Protein AF-A0A9D5KJ02-F1 (afdb_monomer_lite)

Radius of gyration: 25.29 Å; chains: 1; bounding box: 51×35×65 Å

Foldseek 3Di:
DLVVLVVVLCVVCDVPRDDLVSLQVNLVVSCVVVVPPPVVSVVSSVVSSVVVVVVVVVVVVVVVVVVVVVVVVDPDDDPVRVVVVVVVVVVVVVVVVD

Structure (mmCIF, N/CA/C/O backbone):
data_AF-A0A9D5KJ02-F1
#
_entry.id   AF-A0A9D5KJ02-F1
#
loop_
_atom_site.group_PDB
_atom_site.id
_atom_site.type_symbol
_atom_site.label_atom_id
_atom_site.label_alt_id
_atom_site.label_comp_id
_atom_site.label_asym_id
_atom_site.label_entity_id
_atom_site.label_seq_id
_atom_site.pdbx_PDB_ins_code
_atom_site.Cartn_x
_atom_site.Cartn_y
_atom_site.Cartn_z
_atom_site.occupancy
_atom_site.B_iso_or_equiv
_atom_site.auth_seq_id
_atom_site.auth_comp_id
_atom_site.auth_asym_id
_atom_site.auth_atom_id
_atom_site.pdbx_PDB_model_num
ATOM 1 N N . MET A 1 1 ? 13.153 -14.742 -26.625 1.00 54.66 1 MET A N 1
ATOM 2 C CA . MET A 1 1 ? 14.318 -14.823 -25.707 1.00 54.66 1 MET A CA 1
ATOM 3 C C . MET A 1 1 ? 14.274 -13.736 -24.640 1.00 54.66 1 MET A C 1
ATOM 5 O O . MET A 1 1 ? 14.249 -14.079 -23.469 1.00 54.66 1 MET A O 1
ATOM 9 N N . PHE A 1 2 ? 14.161 -12.462 -25.020 1.00 68.62 2 PHE A N 1
ATOM 10 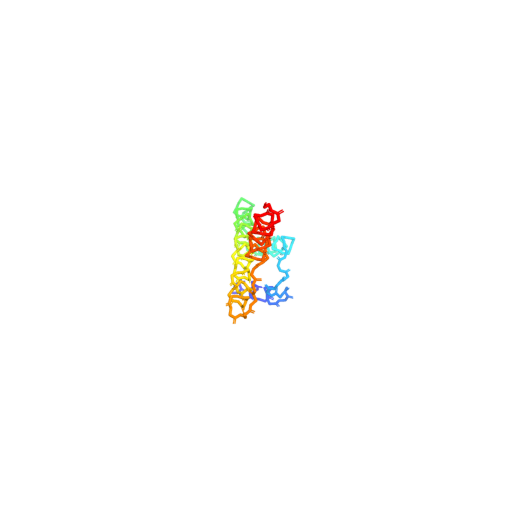C CA . PHE A 1 2 ? 14.019 -11.331 -24.094 1.00 68.62 2 PHE A CA 1
ATOM 11 C C . PHE A 1 2 ? 12.920 -11.505 -23.026 1.00 68.62 2 PHE A C 1
ATOM 13 O O . PHE A 1 2 ? 13.154 -11.345 -21.832 1.00 68.62 2 PHE A O 1
ATOM 20 N N . GLU A 1 3 ? 11.741 -11.951 -23.456 1.00 64.38 3 GLU A N 1
ATOM 21 C CA . GLU A 1 3 ? 10.581 -12.161 -22.584 1.00 64.38 3 GLU A CA 1
ATOM 22 C C . GLU A 1 3 ? 10.807 -13.256 -21.520 1.00 64.38 3 GLU A C 1
ATOM 24 O O . GLU A 1 3 ? 10.295 -13.176 -20.405 1.00 64.38 3 GLU A O 1
ATOM 29 N N . ALA A 1 4 ? 11.612 -14.275 -21.842 1.00 75.44 4 ALA A N 1
ATOM 30 C CA . ALA A 1 4 ? 11.948 -15.358 -20.919 1.00 75.44 4 ALA A CA 1
ATOM 31 C C . ALA A 1 4 ? 12.955 -14.897 -19.854 1.00 75.44 4 ALA A C 1
ATOM 33 O O . ALA A 1 4 ? 12.834 -15.275 -18.692 1.00 75.44 4 ALA A O 1
ATOM 34 N N . VAL A 1 5 ? 13.902 -14.032 -20.234 1.00 69.75 5 VAL A N 1
ATOM 35 C CA . VAL A 1 5 ? 14.862 -13.413 -19.307 1.00 69.75 5 VAL A CA 1
ATOM 36 C C . VAL A 1 5 ? 14.147 -12.455 -18.355 1.00 69.75 5 VAL A C 1
ATOM 38 O O . VAL A 1 5 ? 14.402 -12.498 -17.154 1.00 69.75 5 VAL A O 1
ATOM 41 N N . GLN A 1 6 ? 13.195 -11.659 -18.857 1.00 62.16 6 GLN A N 1
ATOM 42 C CA . GLN A 1 6 ? 12.334 -10.830 -18.009 1.00 62.16 6 GLN A CA 1
ATOM 43 C C . GLN A 1 6 ? 11.552 -11.681 -17.005 1.00 62.16 6 GLN A C 1
ATOM 45 O O . GLN A 1 6 ? 11.619 -11.421 -15.806 1.00 62.16 6 GLN A O 1
ATOM 50 N N . LYS A 1 7 ? 10.868 -12.738 -17.463 1.00 65.56 7 LYS A N 1
ATOM 51 C CA . LYS A 1 7 ? 10.101 -13.635 -16.581 1.00 65.56 7 LYS A CA 1
ATOM 52 C C . LYS A 1 7 ? 10.982 -14.319 -15.530 1.00 65.56 7 LYS A C 1
ATOM 54 O O . LYS A 1 7 ? 10.591 -14.378 -14.368 1.00 65.56 7 LYS A O 1
ATOM 59 N N . ALA A 1 8 ? 12.181 -14.772 -15.897 1.00 72.31 8 ALA A N 1
ATOM 60 C CA . ALA A 1 8 ? 13.131 -15.384 -14.966 1.00 72.31 8 ALA A CA 1
ATOM 61 C C . ALA A 1 8 ? 13.668 -14.387 -13.921 1.00 72.31 8 ALA A C 1
ATOM 63 O O . ALA A 1 8 ? 13.796 -14.728 -12.743 1.00 72.31 8 ALA A O 1
ATOM 64 N N . ALA A 1 9 ? 13.941 -13.143 -14.329 1.00 65.19 9 ALA A N 1
ATOM 65 C CA . ALA A 1 9 ? 14.371 -12.081 -13.424 1.00 65.19 9 ALA A CA 1
ATOM 66 C C . ALA A 1 9 ? 13.263 -11.704 -12.426 1.00 65.19 9 ALA A C 1
ATOM 68 O O . ALA A 1 9 ? 13.521 -11.655 -11.224 1.00 65.19 9 ALA A O 1
ATOM 69 N N . PHE A 1 10 ? 12.022 -11.533 -12.896 1.00 62.97 10 PHE A N 1
ATOM 70 C CA . PHE A 1 10 ? 10.864 -11.281 -12.030 1.00 62.97 10 PHE A CA 1
ATOM 71 C C . PHE A 1 10 ? 10.585 -12.445 -11.067 1.00 62.97 10 PHE A C 1
ATOM 73 O O . PHE A 1 10 ? 10.222 -12.212 -9.916 1.00 62.97 10 PHE A O 1
ATOM 80 N N . ALA A 1 11 ? 10.811 -13.690 -11.499 1.00 68.88 11 ALA A N 1
ATOM 81 C CA . ALA A 1 11 ? 10.661 -14.867 -10.647 1.00 68.88 11 ALA A CA 1
ATOM 82 C C . ALA A 1 11 ? 11.746 -14.963 -9.557 1.00 68.88 11 ALA A C 1
ATOM 84 O O . ALA A 1 11 ? 11.447 -15.370 -8.439 1.00 68.88 11 ALA A O 1
ATOM 85 N N . THR A 1 12 ? 12.987 -14.557 -9.857 1.00 64.94 12 THR A N 1
ATOM 86 C CA . THR A 1 12 ? 14.128 -14.646 -8.921 1.00 64.94 12 THR A CA 1
ATOM 87 C C . THR A 1 12 ? 14.074 -13.578 -7.827 1.00 64.94 12 THR A C 1
ATOM 89 O O . THR A 1 12 ? 14.499 -13.818 -6.703 1.00 64.94 12 THR A O 1
ATOM 92 N N . VAL A 1 13 ? 13.545 -12.395 -8.140 1.00 63.44 13 VAL A N 1
ATOM 93 C CA . VAL A 1 13 ? 13.403 -11.291 -7.174 1.00 63.44 13 VAL A CA 1
ATOM 94 C C . VAL A 1 13 ? 12.198 -11.503 -6.250 1.00 63.44 13 VAL A C 1
ATOM 96 O O . VAL A 1 13 ? 12.152 -10.950 -5.157 1.00 63.44 13 VAL A O 1
ATOM 99 N N . GLY A 1 14 ? 11.251 -12.354 -6.650 1.00 61.56 14 GLY A N 1
ATOM 100 C CA . GLY A 1 14 ? 9.999 -12.559 -5.936 1.00 61.56 14 GLY A CA 1
ATOM 101 C C . GLY A 1 14 ? 9.035 -11.390 -6.149 1.00 61.56 14 GLY A C 1
ATOM 102 O O . GLY A 1 14 ? 9.424 -10.223 -6.201 1.00 61.56 14 GLY A O 1
ATOM 103 N N . LEU A 1 15 ? 7.740 -11.700 -6.251 1.00 56.84 15 LEU A N 1
ATOM 104 C CA . LEU A 1 15 ? 6.686 -10.724 -6.568 1.00 56.84 15 LEU A CA 1
ATOM 105 C C . LEU A 1 15 ? 6.536 -9.592 -5.527 1.00 56.84 15 LEU A C 1
ATOM 107 O O . LEU A 1 15 ? 5.860 -8.610 -5.808 1.00 56.84 15 LEU A O 1
ATOM 111 N N . GLY A 1 16 ? 7.173 -9.703 -4.354 1.00 58.59 16 GLY A N 1
ATOM 112 C CA . GLY A 1 16 ? 7.123 -8.707 -3.276 1.00 58.59 16 GLY A CA 1
ATOM 113 C C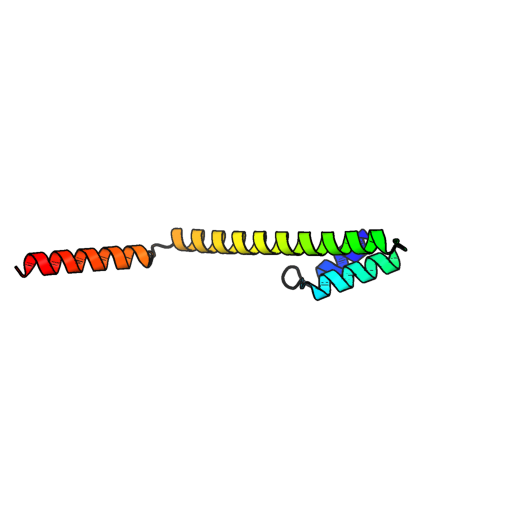 . GLY A 1 16 ? 8.401 -7.884 -3.050 1.00 58.59 16 GLY A C 1
ATOM 114 O O . GLY A 1 16 ? 8.373 -6.985 -2.218 1.00 58.59 16 GLY A O 1
ATOM 115 N N . PHE A 1 17 ? 9.507 -8.164 -3.754 1.00 57.25 17 PHE A N 1
ATOM 116 C CA . PHE A 1 17 ? 10.831 -7.559 -3.491 1.00 57.25 17 PHE A CA 1
ATOM 117 C C . PHE A 1 17 ? 11.398 -6.758 -4.678 1.00 57.25 17 PHE A C 1
ATOM 119 O O . PHE A 1 17 ? 12.601 -6.513 -4.766 1.00 57.25 17 PHE A O 1
ATOM 126 N N . MET A 1 18 ? 10.541 -6.316 -5.603 1.00 65.25 18 MET A N 1
ATOM 127 C CA . MET A 1 18 ? 10.949 -5.393 -6.667 1.00 65.25 18 MET A CA 1
ATOM 128 C C . MET A 1 18 ? 11.252 -4.008 -6.074 1.00 65.25 18 MET A C 1
ATOM 130 O O . MET A 1 18 ? 10.346 -3.219 -5.814 1.00 65.25 18 MET A O 1
ATOM 134 N N . THR A 1 19 ? 12.533 -3.717 -5.837 1.00 74.06 19 THR A N 1
ATOM 135 C CA . THR A 1 19 ? 12.998 -2.375 -5.458 1.00 74.06 19 THR A CA 1
ATOM 136 C C . THR A 1 19 ? 13.407 -1.572 -6.691 1.00 74.06 19 THR A C 1
ATOM 138 O O . THR A 1 19 ? 13.678 -2.144 -7.753 1.00 74.06 19 THR A O 1
ATOM 141 N N . LYS A 1 20 ? 13.482 -0.241 -6.557 1.00 76.06 20 LYS A N 1
ATOM 142 C CA . LYS A 1 20 ? 13.916 0.649 -7.647 1.00 76.06 20 LYS A CA 1
ATOM 143 C C . LYS A 1 20 ? 15.291 0.248 -8.176 1.00 76.06 20 LYS A C 1
ATOM 145 O O . LYS A 1 20 ? 15.473 0.150 -9.384 1.00 76.06 20 LYS A O 1
ATOM 150 N N . GLU A 1 21 ? 16.212 -0.104 -7.284 1.00 75.88 21 GLU A N 1
ATOM 151 C CA . GLU A 1 21 ? 17.564 -0.554 -7.624 1.00 75.88 21 GLU A CA 1
ATOM 152 C C . GLU A 1 21 ? 17.534 -1.821 -8.485 1.00 75.88 21 GLU A C 1
ATOM 154 O O . GLU A 1 21 ? 18.295 -1.943 -9.446 1.00 75.88 21 GLU A O 1
ATOM 159 N N . LYS A 1 22 ? 16.626 -2.759 -8.182 1.00 76.19 22 LYS A N 1
ATOM 160 C CA . LYS A 1 22 ? 16.535 -4.018 -8.923 1.00 76.19 22 LYS A CA 1
ATOM 161 C C . LYS A 1 22 ? 15.871 -3.850 -10.285 1.00 76.19 22 LYS A C 1
ATOM 163 O O . LYS A 1 22 ? 16.309 -4.463 -11.260 1.00 76.19 22 LYS A O 1
ATOM 168 N N . VAL A 1 23 ? 14.855 -2.993 -10.367 1.00 78.12 23 VAL A N 1
ATOM 169 C CA . VAL A 1 23 ? 14.233 -2.584 -11.635 1.00 78.12 23 VAL A CA 1
ATOM 170 C C . VAL A 1 23 ? 15.260 -1.879 -12.521 1.00 78.12 23 VAL A C 1
ATOM 172 O O . VAL A 1 23 ? 15.359 -2.187 -13.710 1.00 78.12 23 VAL A O 1
ATOM 175 N N . GLU A 1 24 ? 16.091 -1.011 -11.938 1.00 79.94 24 GLU A N 1
ATOM 176 C CA . GLU A 1 24 ? 17.181 -0.361 -12.657 1.00 79.94 24 GLU A CA 1
ATOM 177 C C . GLU A 1 24 ? 18.230 -1.348 -13.175 1.00 79.94 24 GLU A C 1
ATOM 179 O O . GLU A 1 24 ? 18.665 -1.242 -14.320 1.00 79.94 24 GLU A O 1
ATOM 184 N N . GLU A 1 25 ? 18.655 -2.305 -12.348 1.00 81.19 25 GLU A N 1
ATOM 185 C CA . GLU A 1 25 ? 19.640 -3.323 -12.724 1.00 81.19 25 GLU A CA 1
ATOM 186 C C . GLU A 1 25 ? 19.144 -4.169 -13.908 1.00 81.19 25 GLU A C 1
ATOM 188 O O . GLU A 1 25 ? 19.871 -4.371 -14.886 1.00 81.19 25 GLU A O 1
ATOM 193 N N . ILE A 1 26 ? 17.883 -4.614 -13.853 1.00 79.62 26 ILE A N 1
ATOM 194 C CA . ILE A 1 26 ? 17.246 -5.387 -14.925 1.00 79.62 26 ILE A CA 1
ATOM 195 C C . ILE A 1 26 ? 17.136 -4.539 -16.193 1.00 79.62 26 ILE A C 1
ATOM 197 O O . ILE A 1 26 ? 17.516 -5.001 -17.269 1.00 79.62 26 ILE A O 1
ATOM 201 N N . GLY A 1 27 ? 16.677 -3.291 -16.076 1.00 79.75 27 GLY A N 1
ATOM 202 C CA . GLY A 1 27 ? 16.580 -2.375 -17.208 1.00 79.75 27 GLY A CA 1
ATOM 203 C C . GLY A 1 27 ? 17.938 -2.113 -17.865 1.00 79.75 27 GLY A C 1
ATOM 204 O O . GLY A 1 27 ? 18.066 -2.238 -19.081 1.00 79.75 27 GLY A O 1
ATOM 205 N N . LYS A 1 28 ? 18.992 -1.863 -17.078 1.00 82.00 28 LYS A N 1
ATOM 206 C CA . LYS A 1 28 ? 20.368 -1.682 -17.581 1.00 82.00 28 LYS A CA 1
ATOM 207 C C . LYS A 1 28 ? 20.893 -2.933 -18.292 1.00 82.00 28 LYS A C 1
ATOM 209 O O . LYS A 1 28 ? 21.518 -2.819 -19.347 1.00 82.00 28 LYS A O 1
ATOM 214 N N . LYS A 1 29 ? 20.617 -4.128 -17.758 1.00 80.94 29 LYS A N 1
ATOM 215 C CA . LYS A 1 29 ? 21.005 -5.404 -18.385 1.00 80.94 29 LYS A CA 1
ATOM 216 C C . LYS A 1 29 ? 20.316 -5.601 -19.737 1.00 80.94 29 LYS A C 1
ATOM 218 O O . LYS A 1 29 ? 20.971 -5.935 -20.719 1.00 80.94 29 LYS A O 1
ATOM 223 N N . ILE A 1 30 ? 19.023 -5.305 -19.791 1.00 79.00 30 ILE A N 1
ATOM 224 C CA . ILE A 1 30 ? 18.194 -5.332 -20.999 1.00 79.00 30 ILE A CA 1
ATOM 225 C C . ILE A 1 30 ? 18.737 -4.388 -22.078 1.00 79.00 30 ILE A C 1
ATOM 227 O O . ILE A 1 30 ? 18.919 -4.809 -23.217 1.00 79.00 30 ILE A O 1
ATOM 231 N N . ILE A 1 31 ? 19.046 -3.140 -21.720 1.00 82.31 31 ILE A N 1
ATOM 232 C CA . ILE A 1 31 ? 19.575 -2.126 -22.646 1.00 82.31 31 ILE A CA 1
ATOM 233 C C . ILE A 1 31 ? 20.904 -2.593 -23.249 1.00 82.31 31 ILE A C 1
ATOM 235 O O . ILE A 1 31 ? 21.117 -2.488 -24.459 1.00 82.31 31 ILE A O 1
ATOM 239 N N . LYS A 1 32 ? 21.771 -3.170 -22.407 1.00 80.81 32 LYS A N 1
ATOM 240 C CA . LYS A 1 32 ? 23.078 -3.704 -22.803 1.00 80.81 32 LYS A CA 1
ATOM 241 C C . LYS A 1 32 ? 22.960 -4.912 -23.737 1.00 80.81 32 LYS A C 1
ATOM 243 O O . LYS A 1 32 ? 23.709 -5.002 -24.706 1.00 80.81 32 LYS A O 1
ATOM 248 N N . GLU A 1 33 ? 22.041 -5.835 -23.458 1.00 79.00 33 GLU A N 1
ATOM 249 C CA . GLU A 1 33 ? 21.839 -7.046 -24.266 1.00 79.00 33 GLU A CA 1
ATOM 250 C C . GLU A 1 33 ? 21.133 -6.755 -25.598 1.00 79.00 33 GLU A C 1
ATOM 252 O O . GLU A 1 33 ? 21.481 -7.344 -26.621 1.00 79.00 33 GLU A O 1
ATOM 257 N N . ALA A 1 34 ? 20.180 -5.822 -25.613 1.00 75.56 34 ALA A N 1
ATOM 258 C CA . ALA A 1 34 ? 19.390 -5.497 -26.798 1.00 75.56 34 ALA A CA 1
ATOM 259 C C . ALA A 1 34 ? 20.048 -4.455 -27.729 1.00 75.56 34 ALA A C 1
ATOM 261 O O . ALA A 1 34 ? 19.444 -4.089 -28.735 1.00 75.56 34 ALA A O 1
ATOM 262 N N . LYS A 1 35 ? 21.284 -4.007 -27.435 1.00 73.94 35 LYS A N 1
ATOM 263 C CA . LYS A 1 35 ? 22.024 -2.975 -28.199 1.00 73.94 35 LYS A CA 1
ATOM 264 C C . LYS A 1 35 ? 21.170 -1.734 -28.494 1.00 73.94 35 LYS A C 1
ATOM 266 O O . LYS A 1 35 ? 21.223 -1.168 -29.583 1.00 73.94 35 LYS A O 1
ATOM 271 N N . VAL A 1 36 ? 20.358 -1.349 -27.517 1.00 76.25 36 VAL A N 1
ATOM 272 C CA . VAL A 1 36 ? 19.447 -0.208 -27.618 1.00 76.25 36 VAL A CA 1
ATOM 273 C C . VAL A 1 36 ? 20.272 1.076 -27.556 1.00 76.25 36 VAL A C 1
ATOM 275 O O . VAL A 1 36 ? 21.269 1.131 -26.832 1.00 76.25 36 VAL A O 1
ATOM 278 N N . SER A 1 37 ? 19.881 2.109 -28.305 1.00 80.44 37 SER A N 1
ATOM 279 C CA . SER A 1 37 ? 20.549 3.411 -28.208 1.00 80.44 37 SER A CA 1
ATOM 280 C C . SER A 1 37 ? 20.432 3.976 -26.782 1.00 80.44 37 SER A C 1
ATOM 282 O O . SER A 1 37 ? 19.452 3.707 -26.085 1.00 80.44 37 SER A O 1
ATOM 284 N N . GLU A 1 38 ? 21.398 4.782 -26.325 1.00 77.94 38 GLU A N 1
ATOM 285 C CA . GLU A 1 38 ? 21.347 5.376 -24.973 1.00 77.94 38 GLU A CA 1
ATOM 286 C C . GLU A 1 38 ? 20.044 6.150 -24.720 1.00 77.94 38 GLU A C 1
ATOM 288 O O . GLU A 1 38 ? 19.472 6.080 -23.630 1.00 77.94 38 GLU A O 1
ATOM 293 N N . ALA A 1 39 ? 19.546 6.852 -25.740 1.00 83.31 39 ALA A N 1
ATOM 294 C CA . ALA A 1 39 ? 18.320 7.636 -25.655 1.00 83.31 39 ALA A CA 1
ATOM 295 C C . ALA A 1 39 ? 17.071 6.758 -25.458 1.00 83.31 39 ALA A C 1
ATOM 297 O O . ALA A 1 39 ? 16.211 7.076 -24.635 1.00 83.31 39 ALA A O 1
ATOM 298 N N . GLU A 1 40 ? 16.964 5.650 -26.192 1.00 79.38 40 GLU A N 1
ATOM 299 C CA . GLU A 1 40 ? 15.854 4.699 -26.059 1.00 79.38 40 GLU A CA 1
ATOM 300 C C . GLU A 1 40 ? 15.963 3.880 -24.771 1.00 79.38 40 GLU A C 1
ATOM 302 O O . GLU A 1 40 ? 14.955 3.639 -24.109 1.00 79.38 40 GLU A O 1
ATOM 307 N N . GLY A 1 41 ? 17.182 3.514 -24.368 1.00 82.81 41 GLY A N 1
ATOM 308 C CA . GLY A 1 41 ? 17.417 2.797 -23.124 1.00 82.81 41 GLY A CA 1
ATOM 309 C C . GLY A 1 41 ? 17.036 3.624 -21.899 1.00 82.81 41 GLY A C 1
ATOM 310 O O . GLY A 1 41 ? 16.355 3.123 -21.006 1.00 82.81 41 GLY A O 1
ATOM 311 N N . LYS A 1 42 ? 17.391 4.914 -21.882 1.00 84.56 42 LYS A N 1
ATOM 312 C CA . LYS A 1 42 ? 16.986 5.824 -20.805 1.00 84.56 42 LYS A CA 1
ATOM 313 C C . LYS A 1 42 ? 15.463 5.953 -20.714 1.00 84.56 42 LYS A C 1
ATOM 315 O O . LYS A 1 42 ? 14.909 5.779 -19.635 1.00 84.56 42 LYS A O 1
ATOM 320 N N . LYS A 1 43 ? 14.782 6.155 -21.850 1.00 87.44 43 LYS A N 1
ATOM 321 C CA . LYS A 1 43 ? 13.309 6.201 -21.898 1.00 87.44 43 LYS A CA 1
ATOM 322 C C . LYS A 1 43 ? 12.667 4.914 -21.379 1.00 87.44 43 LYS A C 1
ATOM 324 O O . LYS A 1 43 ? 11.696 4.979 -20.634 1.00 87.44 43 LYS A O 1
ATOM 329 N N . PHE A 1 44 ? 13.214 3.758 -21.753 1.00 84.50 44 PHE A N 1
ATOM 330 C CA . PHE A 1 44 ? 12.724 2.466 -21.282 1.00 84.50 44 PHE A CA 1
ATOM 331 C C . PHE A 1 44 ? 12.873 2.314 -19.764 1.00 84.50 44 PHE A C 1
ATOM 333 O O . PHE A 1 44 ? 11.938 1.871 -19.101 1.00 84.50 44 PHE A O 1
ATOM 340 N N . LEU A 1 45 ? 14.023 2.706 -19.207 1.00 85.12 45 LEU A N 1
ATOM 341 C CA . LEU A 1 45 ? 14.275 2.650 -17.767 1.00 85.12 45 LEU A CA 1
ATOM 342 C C . LEU A 1 45 ? 13.305 3.546 -16.989 1.00 85.12 45 LEU A C 1
ATOM 344 O O . LEU A 1 45 ? 12.705 3.097 -16.013 1.00 85.12 45 LEU A O 1
ATOM 348 N N . ASP A 1 46 ? 13.113 4.779 -17.462 1.00 87.50 46 ASP A N 1
ATOM 349 C CA . ASP A 1 46 ? 12.195 5.748 -16.859 1.00 87.50 46 ASP A CA 1
ATOM 350 C C . ASP A 1 46 ? 10.748 5.224 -16.880 1.00 87.50 46 ASP A C 1
ATOM 352 O O . ASP A 1 46 ? 10.025 5.315 -15.885 1.00 87.50 46 ASP A O 1
ATOM 356 N N . GLU A 1 47 ? 10.318 4.611 -17.989 1.00 86.69 47 GLU A N 1
ATOM 357 C CA . GLU A 1 47 ? 8.986 4.009 -18.089 1.00 86.69 47 GLU A CA 1
ATOM 358 C C . GLU A 1 47 ? 8.825 2.798 -17.157 1.00 86.69 47 GLU A C 1
ATOM 360 O O . GLU A 1 47 ? 7.774 2.636 -16.530 1.00 86.69 47 GLU A O 1
ATOM 365 N N . LEU A 1 48 ? 9.860 1.961 -17.041 1.00 84.19 48 LEU A N 1
ATOM 366 C CA . LEU A 1 48 ? 9.861 0.785 -16.173 1.00 84.19 48 LEU A CA 1
ATOM 367 C C . LEU A 1 48 ? 9.765 1.187 -14.694 1.00 84.19 48 LEU A C 1
ATOM 369 O O . LEU A 1 48 ? 8.981 0.600 -13.947 1.00 84.19 48 LEU A O 1
ATOM 373 N N . LEU A 1 49 ? 10.502 2.226 -14.293 1.00 84.75 49 LEU A N 1
ATOM 374 C CA . LEU A 1 49 ? 10.439 2.800 -12.949 1.00 84.75 49 LEU A CA 1
ATOM 375 C C . LEU A 1 49 ? 9.061 3.399 -12.655 1.00 84.75 49 LEU A C 1
ATOM 377 O O . LEU A 1 49 ? 8.477 3.092 -11.616 1.00 84.75 49 LEU A O 1
ATOM 381 N N . ARG A 1 50 ? 8.494 4.176 -13.586 1.00 88.44 50 ARG A N 1
ATOM 382 C CA . ARG A 1 50 ? 7.144 4.739 -13.427 1.00 88.44 50 ARG A CA 1
ATOM 383 C C . ARG A 1 50 ? 6.088 3.645 -13.255 1.00 88.44 50 ARG A C 1
ATOM 385 O O . ARG A 1 50 ? 5.273 3.718 -12.340 1.00 88.44 50 ARG A O 1
ATOM 392 N N . LYS A 1 51 ? 6.111 2.613 -14.105 1.00 85.44 51 LYS A N 1
ATOM 393 C CA . LYS A 1 51 ? 5.167 1.486 -14.010 1.00 85.44 51 LYS A CA 1
ATOM 394 C C . LYS A 1 51 ? 5.344 0.692 -12.718 1.00 85.44 51 LYS A C 1
ATOM 396 O O . LYS A 1 51 ? 4.355 0.218 -12.166 1.00 85.44 51 LYS A O 1
ATOM 401 N N . SER A 1 52 ? 6.576 0.561 -12.228 1.00 81.75 52 SER A N 1
ATOM 402 C CA . SER A 1 52 ? 6.849 -0.060 -10.931 1.00 81.75 52 SER A CA 1
ATOM 403 C C . SER A 1 52 ? 6.217 0.732 -9.782 1.00 81.75 52 SER A C 1
ATOM 405 O O . SER A 1 52 ? 5.590 0.135 -8.909 1.00 81.75 52 SER A O 1
ATOM 407 N N . ASP A 1 53 ? 6.342 2.062 -9.792 1.00 85.38 53 ASP A N 1
ATOM 408 C CA . ASP A 1 53 ? 5.740 2.929 -8.771 1.00 85.38 53 ASP A CA 1
ATOM 409 C C . ASP A 1 53 ? 4.199 2.864 -8.813 1.00 85.38 53 ASP A C 1
ATOM 411 O O . ASP A 1 53 ? 3.552 2.725 -7.775 1.00 85.38 53 ASP A O 1
ATOM 415 N N . GLU A 1 54 ? 3.596 2.861 -10.004 1.00 88.31 54 GLU A N 1
ATOM 416 C CA . GLU A 1 54 ? 2.142 2.697 -10.172 1.00 88.31 54 GLU A CA 1
ATOM 417 C C . GLU A 1 54 ? 1.640 1.336 -9.676 1.00 88.31 54 GLU A C 1
ATOM 419 O O . GLU A 1 54 ? 0.641 1.263 -8.955 1.00 88.31 54 GLU A O 1
ATOM 424 N N . ALA A 1 55 ? 2.346 0.254 -10.017 1.00 84.75 55 ALA A N 1
ATOM 425 C CA . ALA A 1 55 ? 2.013 -1.089 -9.555 1.00 84.75 55 ALA A CA 1
ATOM 426 C C . ALA A 1 55 ? 2.092 -1.199 -8.025 1.00 84.75 55 ALA A C 1
ATOM 428 O O . ALA A 1 55 ? 1.220 -1.809 -7.403 1.00 84.75 55 ALA A O 1
ATOM 429 N N . ARG A 1 56 ? 3.096 -0.560 -7.410 1.00 82.81 56 ARG A N 1
ATOM 430 C CA . ARG A 1 56 ? 3.238 -0.497 -5.953 1.00 82.81 56 ARG A CA 1
ATOM 431 C C . ARG A 1 56 ? 2.044 0.202 -5.301 1.00 82.81 56 ARG A C 1
ATOM 433 O O . ARG A 1 56 ? 1.450 -0.363 -4.387 1.00 82.81 56 ARG A O 1
ATOM 440 N N . LEU A 1 57 ? 1.661 1.386 -5.782 1.00 89.06 57 LEU A N 1
ATOM 441 C CA . LEU A 1 57 ? 0.521 2.135 -5.236 1.00 89.06 57 LEU A CA 1
ATOM 442 C C . LEU A 1 57 ? -0.798 1.363 -5.382 1.00 89.06 57 LEU A C 1
ATOM 444 O O . LEU A 1 57 ? -1.612 1.328 -4.458 1.00 89.06 57 LEU A O 1
ATOM 448 N N . ALA A 1 58 ? -1.007 0.699 -6.522 1.00 88.44 58 ALA A N 1
ATOM 449 C CA . ALA A 1 58 ? -2.180 -0.144 -6.738 1.00 88.44 58 ALA A CA 1
ATOM 450 C C . ALA A 1 58 ? -2.219 -1.344 -5.774 1.00 88.44 58 ALA A C 1
ATOM 452 O O . ALA A 1 58 ? -3.291 -1.702 -5.270 1.00 88.44 58 ALA A O 1
ATOM 453 N N . MET A 1 59 ? -1.061 -1.946 -5.484 1.00 88.75 59 MET A N 1
ATOM 454 C CA . MET A 1 59 ? -0.932 -3.023 -4.502 1.00 88.75 59 MET A CA 1
ATOM 455 C C . MET A 1 59 ? -1.229 -2.528 -3.081 1.00 88.75 59 MET A C 1
ATOM 457 O O . MET A 1 59 ? -2.026 -3.156 -2.386 1.00 88.75 59 MET A O 1
ATOM 461 N N . GLU A 1 60 ? -0.652 -1.394 -2.669 1.00 88.88 60 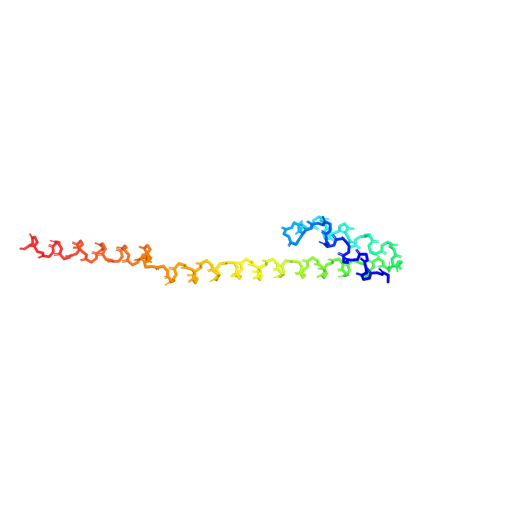GLU A N 1
ATOM 462 C CA . GLU A 1 60 ? -0.902 -0.772 -1.359 1.00 88.88 60 GLU A CA 1
ATOM 463 C C . GLU A 1 60 ? -2.394 -0.461 -1.172 1.00 88.88 60 GLU A C 1
ATOM 465 O O . GLU A 1 60 ? -2.990 -0.834 -0.159 1.00 8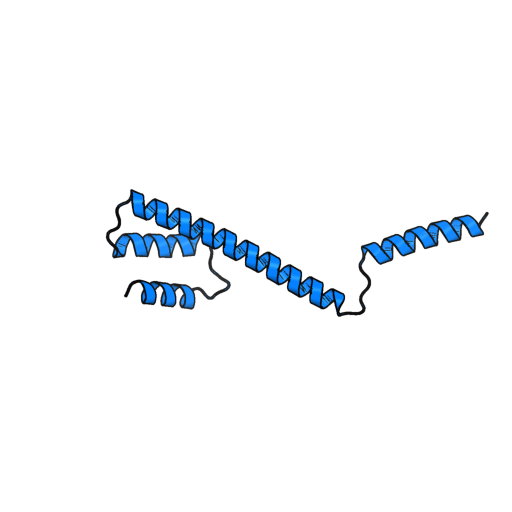8.88 60 GLU A O 1
ATOM 470 N N . LYS A 1 61 ? -3.041 0.125 -2.189 1.00 94.12 61 LYS A N 1
ATOM 471 C CA . LYS A 1 61 ? -4.488 0.371 -2.175 1.00 94.12 61 LYS A CA 1
ATOM 472 C C . LYS A 1 61 ? -5.285 -0.927 -2.044 1.00 94.12 61 LYS A C 1
ATOM 474 O O . LYS A 1 61 ? -6.197 -1.005 -1.228 1.00 94.12 61 LYS A O 1
ATOM 479 N N . SER A 1 62 ? -4.940 -1.951 -2.821 1.00 91.94 62 SER A N 1
ATOM 480 C CA . SER A 1 62 ? -5.650 -3.237 -2.795 1.00 91.94 62 SER A CA 1
ATOM 481 C C . SER A 1 62 ? -5.520 -3.943 -1.445 1.00 91.94 62 SER A C 1
ATOM 483 O O . SER A 1 62 ? -6.493 -4.527 -0.967 1.00 91.94 62 SER A O 1
ATOM 485 N N . ALA A 1 63 ? -4.342 -3.865 -0.819 1.00 92.19 63 ALA A N 1
ATOM 486 C CA . ALA A 1 63 ? -4.097 -4.392 0.516 1.00 92.19 63 ALA A CA 1
ATOM 487 C C . ALA A 1 63 ? -4.922 -3.643 1.574 1.00 92.19 63 ALA A C 1
ATOM 489 O O . ALA A 1 63 ? -5.628 -4.284 2.351 1.00 92.19 63 ALA A O 1
ATOM 490 N N . ASN A 1 64 ? -4.918 -2.305 1.549 1.00 93.25 64 ASN A N 1
ATOM 491 C CA . ASN A 1 64 ? -5.742 -1.489 2.446 1.00 93.25 64 ASN A CA 1
ATOM 492 C C . ASN A 1 64 ? -7.235 -1.785 2.275 1.00 93.25 64 ASN A C 1
ATOM 494 O O . ASN A 1 64 ? -7.938 -2.006 3.257 1.00 93.25 64 ASN A O 1
ATOM 498 N N . ASP A 1 65 ? -7.715 -1.865 1.034 1.00 94.50 65 ASP A N 1
ATOM 499 C CA . ASP A 1 65 ? -9.110 -2.189 0.742 1.00 94.50 65 ASP A CA 1
ATOM 500 C C . ASP A 1 65 ? -9.469 -3.603 1.245 1.00 94.50 65 ASP A C 1
ATOM 502 O O . ASP A 1 65 ? -10.580 -3.834 1.721 1.00 94.50 65 ASP A O 1
ATOM 506 N N . ALA A 1 66 ? -8.544 -4.566 1.165 1.00 93.19 66 ALA A N 1
ATOM 507 C CA . ALA A 1 66 ? -8.750 -5.914 1.692 1.00 93.19 66 ALA A CA 1
ATOM 508 C C . ALA A 1 66 ? -8.823 -5.941 3.224 1.00 93.19 66 ALA A C 1
ATOM 510 O O . ALA A 1 66 ? -9.716 -6.593 3.766 1.00 93.19 66 ALA A O 1
ATOM 511 N N . VAL A 1 67 ? -7.935 -5.213 3.907 1.00 92.81 67 VAL A N 1
ATOM 512 C CA . VAL A 1 67 ? -7.948 -5.080 5.371 1.00 92.81 67 VAL A CA 1
ATOM 513 C C . VAL A 1 67 ? -9.222 -4.377 5.834 1.00 92.81 67 VAL A C 1
ATOM 515 O O . VAL A 1 67 ? -9.902 -4.890 6.716 1.00 92.81 67 VAL A O 1
ATOM 518 N N . ASN A 1 68 ? -9.604 -3.269 5.196 1.00 88.56 68 ASN A N 1
ATOM 519 C CA . ASN A 1 68 ? -10.830 -2.543 5.526 1.00 88.56 68 ASN A CA 1
ATOM 520 C C . ASN A 1 68 ? -12.069 -3.431 5.369 1.00 88.56 68 ASN A C 1
ATOM 522 O O . ASN A 1 68 ? -12.871 -3.517 6.290 1.00 88.56 68 ASN A O 1
ATOM 526 N N . ARG A 1 69 ? -12.188 -4.178 4.262 1.00 89.75 69 ARG A N 1
ATOM 527 C CA . ARG A 1 69 ? -13.290 -5.139 4.077 1.00 89.75 69 ARG A CA 1
ATOM 528 C C . ARG A 1 69 ? -13.285 -6.266 5.106 1.00 89.75 69 ARG A C 1
ATOM 530 O O . ARG A 1 69 ? -14.346 -6.788 5.433 1.00 89.75 69 ARG A O 1
ATOM 537 N N . ALA A 1 70 ? -12.112 -6.709 5.556 1.00 90.25 70 ALA A N 1
ATOM 538 C CA . ALA A 1 70 ? -12.021 -7.716 6.607 1.00 90.25 70 ALA A CA 1
ATOM 539 C C . ALA A 1 70 ? -12.525 -7.145 7.938 1.00 90.25 70 ALA A C 1
ATOM 541 O O . ALA A 1 70 ? -13.360 -7.777 8.574 1.00 90.25 70 ALA A O 1
ATOM 542 N N . LEU A 1 71 ? -12.094 -5.933 8.298 1.00 87.44 71 LEU A N 1
ATOM 543 C CA . LEU A 1 71 ? -12.548 -5.231 9.498 1.00 87.44 71 LEU A CA 1
ATOM 544 C C . LEU A 1 71 ? -14.051 -4.935 9.464 1.00 87.44 71 LEU A C 1
ATOM 546 O O . LEU A 1 71 ? -14.708 -5.143 10.468 1.00 87.44 71 LEU A O 1
ATOM 550 N N . GLU A 1 72 ? -14.612 -4.541 8.318 1.00 85.50 72 GLU A N 1
ATOM 551 C CA . GLU A 1 72 ? -16.060 -4.323 8.151 1.00 85.50 72 GLU A CA 1
ATOM 552 C C . GLU A 1 72 ? -16.895 -5.597 8.328 1.00 85.50 72 GLU A C 1
ATOM 554 O O . GLU A 1 72 ? -18.057 -5.531 8.716 1.00 85.50 72 GLU A O 1
ATOM 559 N N . LYS A 1 73 ? -16.325 -6.765 8.013 1.00 87.75 73 LYS A N 1
ATOM 560 C CA . LYS A 1 73 ? -16.984 -8.063 8.226 1.00 87.75 73 LYS A CA 1
ATOM 561 C C . LY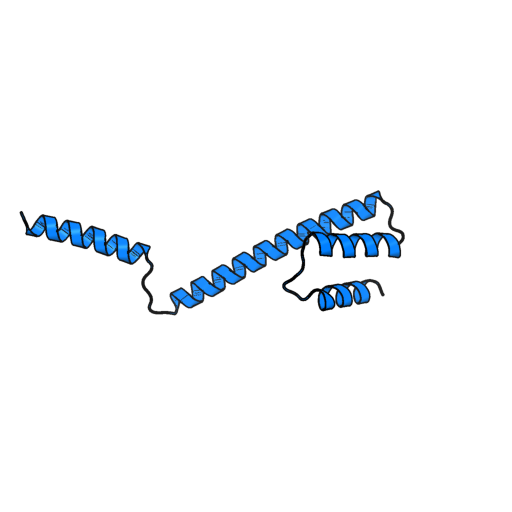S A 1 73 ? -16.856 -8.563 9.657 1.00 87.75 73 LYS A C 1
ATOM 563 O O . LYS A 1 73 ? -17.569 -9.491 10.035 1.00 87.75 73 LYS A O 1
ATOM 568 N N . MET A 1 74 ? -15.912 -8.020 10.415 1.00 81.94 74 MET A N 1
ATOM 569 C CA . MET A 1 74 ? -15.795 -8.296 11.834 1.00 81.94 74 MET A CA 1
ATOM 570 C C . MET A 1 74 ? -16.722 -7.332 12.576 1.00 81.94 74 MET A C 1
ATOM 572 O O . MET A 1 74 ? -16.840 -6.169 12.208 1.00 81.94 74 MET A O 1
ATOM 576 N N . ASP A 1 75 ? -17.386 -7.808 13.624 1.00 79.31 75 ASP A N 1
ATOM 577 C CA . ASP A 1 75 ? -18.266 -6.979 14.458 1.00 79.31 75 ASP A CA 1
ATOM 578 C C . ASP A 1 75 ? -17.427 -6.101 15.409 1.00 79.31 75 ASP A C 1
ATOM 580 O O . ASP A 1 75 ? -17.408 -6.283 16.626 1.00 79.31 75 ASP A O 1
ATOM 584 N N . VAL A 1 76 ? -16.601 -5.225 14.828 1.00 84.12 76 VAL A N 1
ATOM 585 C CA . VAL A 1 76 ? -15.634 -4.381 15.536 1.00 84.12 76 VAL A CA 1
ATOM 586 C C . VAL A 1 76 ? -15.966 -2.924 15.247 1.00 84.12 76 VAL A C 1
ATOM 588 O O . VAL A 1 76 ? -15.895 -2.472 14.106 1.00 84.12 76 VAL A O 1
ATOM 591 N N . ALA A 1 77 ? -16.305 -2.179 16.298 1.00 83.38 77 ALA A N 1
ATOM 592 C CA . ALA A 1 77 ? -16.611 -0.757 16.193 1.00 83.38 77 ALA A CA 1
ATOM 593 C C . ALA A 1 77 ? -15.378 0.051 15.764 1.00 83.38 77 ALA A C 1
ATOM 595 O O . ALA A 1 77 ? -14.264 -0.172 16.256 1.00 83.38 77 ALA A O 1
ATOM 596 N N . LYS A 1 78 ? -15.569 1.037 14.882 1.00 86.69 78 LYS A N 1
ATOM 597 C CA . LYS A 1 78 ? -14.496 1.962 14.509 1.00 86.69 78 LYS A CA 1
ATOM 598 C C . LYS A 1 78 ? -14.169 2.854 15.699 1.00 86.69 78 LYS A C 1
ATOM 600 O O . LYS A 1 78 ? -15.054 3.311 16.418 1.00 86.69 78 LYS A O 1
ATOM 605 N N . HIS A 1 79 ? -12.891 3.191 15.860 1.00 88.38 79 HIS A N 1
ATOM 606 C CA . HIS A 1 79 ? -12.451 4.097 16.925 1.00 88.38 79 HIS A CA 1
ATOM 607 C C . HIS A 1 79 ? -13.223 5.428 16.913 1.00 88.38 79 HIS A C 1
ATOM 609 O O . HIS A 1 79 ? -13.603 5.934 17.962 1.00 88.38 79 HIS A O 1
ATOM 615 N N . SER A 1 80 ? -13.504 5.980 15.728 1.00 88.50 80 SER A N 1
ATOM 616 C CA . SER A 1 80 ? -14.287 7.213 15.583 1.00 88.50 80 SER A CA 1
ATOM 617 C C . SER A 1 80 ? -15.714 7.088 16.122 1.00 88.50 80 SER A C 1
ATOM 619 O O . SER A 1 80 ? -16.203 8.018 16.749 1.00 88.50 80 SER A O 1
ATOM 621 N N . GLU A 1 81 ? -16.365 5.942 15.906 1.00 88.75 81 GLU A N 1
ATOM 622 C CA . GLU A 1 81 ? -17.724 5.681 16.398 1.00 88.75 81 GLU A CA 1
ATOM 623 C C . GLU A 1 81 ? -17.728 5.580 17.927 1.00 88.75 81 GLU A C 1
ATOM 625 O O . GLU A 1 81 ? -18.609 6.122 18.590 1.00 88.75 81 GLU A O 1
ATOM 630 N N . VAL A 1 82 ? -16.702 4.946 18.506 1.00 93.56 82 VAL A N 1
ATOM 631 C CA . VAL A 1 82 ? -16.527 4.862 19.963 1.00 93.56 82 VAL A CA 1
ATOM 632 C C . VAL A 1 82 ? -16.306 6.246 20.578 1.00 93.56 82 VAL A C 1
ATOM 634 O O . VAL A 1 82 ? -16.914 6.557 21.601 1.00 93.56 82 VAL A O 1
ATOM 637 N N . GLU A 1 83 ? -15.473 7.088 19.967 1.00 95.00 83 GLU A N 1
ATOM 638 C CA . GLU A 1 83 ? -15.231 8.455 20.448 1.00 95.00 83 GLU A CA 1
ATOM 639 C C . GLU A 1 83 ? -16.479 9.340 20.348 1.00 95.00 83 GLU A C 1
ATOM 641 O O . GLU A 1 83 ? -16.797 10.064 21.292 1.00 95.00 83 GLU A O 1
ATOM 646 N N . GLU A 1 84 ? -17.243 9.240 19.256 1.00 95.38 84 GLU A N 1
ATOM 647 C CA . GLU A 1 84 ? -18.521 9.947 19.125 1.00 95.38 84 GLU A CA 1
ATOM 648 C C . GLU A 1 84 ? -19.506 9.524 20.225 1.00 95.38 84 GLU A C 1
ATOM 650 O O . GLU A 1 84 ? -20.139 10.367 20.869 1.00 95.38 84 GLU A O 1
ATOM 655 N N . LEU A 1 85 ? -19.600 8.218 20.494 1.00 95.06 85 LEU A N 1
ATOM 656 C CA . LEU A 1 85 ? -20.438 7.695 21.569 1.00 95.06 85 LEU A CA 1
ATOM 657 C C . LEU A 1 85 ? -19.970 8.183 22.945 1.00 95.06 85 LEU A C 1
ATOM 659 O O . LEU A 1 85 ? -20.813 8.584 23.745 1.00 95.06 85 LEU A O 1
ATOM 663 N N . ARG A 1 86 ? -18.657 8.220 23.217 1.00 95.62 86 ARG A N 1
ATOM 664 C CA . ARG A 1 86 ? -18.099 8.765 24.472 1.00 95.62 86 ARG A CA 1
ATOM 665 C C . ARG A 1 86 ? -18.436 10.242 24.659 1.00 95.62 86 ARG A C 1
ATOM 667 O O . ARG A 1 86 ? -18.829 10.640 25.757 1.00 95.62 86 ARG A O 1
ATOM 674 N N . ALA A 1 87 ? -18.311 11.047 23.606 1.00 95.94 87 ALA A N 1
ATOM 675 C CA . ALA A 1 87 ? -18.642 12.468 23.650 1.00 95.94 87 ALA A CA 1
ATOM 676 C C . ALA A 1 87 ? -20.130 12.686 23.968 1.00 95.94 87 ALA A C 1
ATOM 678 O O . ALA A 1 87 ? -20.467 13.451 24.874 1.00 95.94 87 ALA A O 1
ATOM 679 N N . ARG A 1 88 ? -21.019 11.948 23.290 1.00 95.81 88 ARG A N 1
ATOM 680 C CA . ARG A 1 88 ? -22.466 11.985 23.552 1.00 95.81 88 ARG A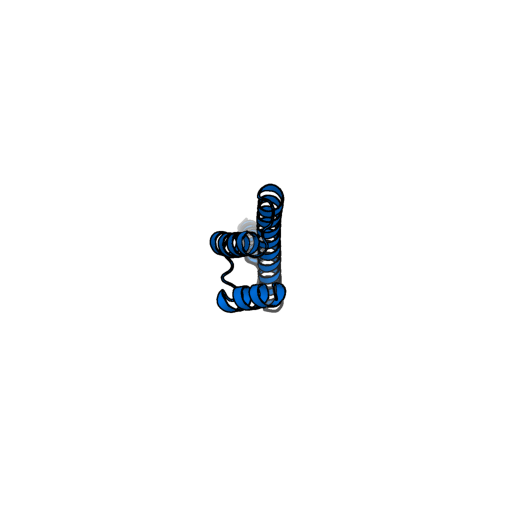 CA 1
ATOM 681 C C . ARG A 1 88 ? -22.812 11.510 24.962 1.00 95.81 88 ARG A C 1
ATOM 683 O O . ARG A 1 88 ? -23.690 12.093 25.592 1.00 95.81 88 ARG A O 1
ATOM 690 N N . LEU A 1 89 ? -22.129 10.477 25.464 1.00 95.75 89 LEU A N 1
ATOM 691 C CA . LEU A 1 89 ? -22.322 9.980 26.828 1.00 95.75 89 LEU A CA 1
ATOM 692 C C . LEU A 1 89 ? -21.961 11.061 27.852 1.00 95.75 89 LEU A C 1
ATOM 694 O O . LEU A 1 89 ? -22.763 11.372 28.724 1.00 95.75 89 LEU A O 1
ATOM 698 N N . THR A 1 90 ? -20.803 11.697 27.667 1.00 95.19 90 THR A N 1
ATOM 699 C CA . THR A 1 90 ? -20.311 12.770 28.542 1.00 95.19 90 THR A CA 1
ATOM 700 C C . THR A 1 90 ? -21.284 13.950 28.564 1.00 95.19 90 THR A C 1
ATOM 702 O O . THR A 1 90 ? -21.590 14.497 29.621 1.00 95.19 90 THR A O 1
ATOM 705 N N . GLU A 1 91 ? -21.818 14.338 27.403 1.00 95.06 91 GLU A N 1
ATOM 706 C CA . GLU A 1 91 ? -22.810 15.410 27.311 1.00 95.06 91 GLU A CA 1
ATOM 707 C C . GLU A 1 91 ? -24.115 15.056 28.044 1.00 95.06 91 GLU A C 1
ATOM 709 O O . GLU A 1 91 ? -24.681 15.892 28.752 1.00 95.06 91 GLU A O 1
ATOM 714 N N . LEU A 1 92 ? -24.598 13.819 27.902 1.00 94.88 92 LEU A N 1
ATOM 715 C CA . LEU A 1 92 ? -25.799 13.354 28.597 1.00 94.88 92 LEU A CA 1
ATOM 716 C C . LEU A 1 92 ? -25.596 13.298 30.115 1.00 94.88 92 LEU A C 1
ATOM 718 O O . LEU A 1 92 ? -26.474 13.741 30.854 1.00 94.88 92 LEU A O 1
ATOM 722 N N . GLU A 1 93 ? -24.443 12.815 30.575 1.00 93.62 93 GLU A N 1
ATOM 723 C CA . GLU A 1 93 ? -24.077 12.779 31.995 1.00 93.62 93 GLU A CA 1
ATOM 724 C C . GLU A 1 93 ? -24.044 14.191 32.599 1.00 93.62 93 GLU A C 1
ATOM 726 O O . GLU A 1 93 ? -24.627 14.428 33.657 1.00 93.62 93 GLU A O 1
ATOM 731 N N . GLN A 1 94 ? -23.463 15.163 31.888 1.00 93.00 94 GLN A N 1
ATOM 732 C CA . GLN A 1 94 ? -23.454 16.567 32.313 1.00 93.00 94 GLN A CA 1
ATOM 733 C C . GLN A 1 94 ? -24.857 17.183 32.377 1.00 93.00 94 GLN A C 1
ATOM 735 O O . GLN A 1 94 ? -25.125 18.019 33.240 1.00 93.00 94 GLN A O 1
ATOM 740 N N . ARG A 1 95 ? -25.759 16.793 31.468 1.00 90.19 95 ARG A N 1
ATOM 741 C CA . ARG A 1 95 ? -27.155 17.256 31.463 1.00 90.19 95 ARG A CA 1
ATOM 742 C C . ARG A 1 95 ? -27.978 16.653 32.601 1.00 90.19 95 ARG A C 1
ATOM 744 O O . ARG A 1 95 ? -28.888 17.323 33.066 1.00 90.19 95 ARG A O 1
ATOM 751 N N . GLN A 1 96 ? -27.682 15.425 33.031 1.00 81.81 96 GLN A N 1
ATOM 752 C CA . GLN A 1 96 ? -28.368 14.775 34.158 1.00 81.81 96 GLN A CA 1
ATOM 753 C C . GLN A 1 96 ? -27.840 15.208 35.535 1.00 81.81 96 GLN A C 1
ATOM 755 O O . GLN A 1 96 ? -28.529 15.017 36.532 1.00 81.81 96 GLN A O 1
ATOM 760 N N . GLN A 1 97 ? -26.630 15.771 35.606 1.00 69.88 97 GLN A N 1
ATOM 761 C CA . GLN A 1 97 ? -26.049 16.316 36.842 1.00 69.88 97 GLN A CA 1
ATOM 762 C C . GLN A 1 97 ? -26.430 17.784 37.123 1.00 69.88 97 GLN A C 1
ATOM 764 O O . GLN A 1 97 ? -26.022 18.323 38.153 1.00 69.88 97 GLN A O 1
ATOM 769 N N . LYS A 1 98 ? -27.190 18.431 36.231 1.00 52.31 98 LYS A N 1
ATOM 770 C CA . LYS A 1 98 ? -27.816 19.746 36.448 1.00 52.31 98 LYS A CA 1
ATOM 771 C C . LYS A 1 98 ? -29.276 19.591 36.846 1.00 52.31 98 LYS A C 1
ATOM 773 O O . LYS A 1 98 ? -29.723 20.432 37.655 1.00 52.31 98 LYS A O 1
#

Sequence (98 aa):
MFEAVQKAAFATVGLGFMTKEKVEEIGKKIIKEAKVSEAEGKKFLDELLRKSDEARLAMEKSANDAVNRALEKMDVAKHSEVEELRARLTELEQRQQK

Secondary structure (DSSP, 8-state):
-HHHHHHHHHHHH-TT---HHHHHHHHHHHHHHTT--HHHHHHHHHHHHHHHHHHHHHHHHHHHHHHHHHHHHTT---HHHHHHHHHHHHHHHHHH--

pLDDT: mean 81.63, std 10.82, range [52.31, 95.94]